Protein AF-A0A645I133-F1 (afdb_monomer)

pLDDT: mean 81.83, std 20.0, range [34.5, 98.31]

Foldseek 3Di:
DPPPDPVVLVVVVCCLVPVVLVVQLVVQLCCCCPVVVHDNVVSNVRSVVSVVVSVVVCVVCVVVSVVVSVVVPPDDD

Radius of gyration: 17.74 Å; Cα contacts (8 Å, |Δi|>4): 36; chains: 1; bounding box: 35×23×52 Å

Sequence (77 aa):
MTIEGKESTGYKAVLWAFVIPVFILVLILILATSVWKWGEVEAAIASILALAPYYLILYLLRHKMANSFKFTIKNFN

Solvent-accessible surface area (backbone atoms only — not comparable to full-atom values): 4423 Å² total; per-residue (Å²): 134,84,82,79,68,72,60,70,60,56,54,52,50,47,41,65,71,43,54,52,54,52,51,52,30,52,52,40,34,49,43,26,44,71,74,67,62,42,54,73,66,60,16,50,52,49,17,57,55,57,44,52,61,53,52,49,52,48,59,71,42,39,65,64,50,52,51,61,59,49,63,73,68,63,80,81,126

Organism: NCBI:txid1076179

Secondary structure (DSSP, 8-state):
------HHHHHHHHIIIIIHHHHHHHHHHHIIIIIS---HHHHHHHHHHTHHHHHHHHHHHHHHHHHHHHTT-----

InterPro domains:
  IPR059252 Positive regulator of sigma(E), RseC/MucC-like [PF04246] (3-73)

Structure (mmCIF, N/CA/C/O backbone):
data_AF-A0A645I133-F1
#
_entry.id   AF-A0A645I133-F1
#
loop_
_atom_site.group_PDB
_atom_site.id
_atom_site.type_symbol
_atom_site.label_atom_id
_atom_site.label_alt_id
_atom_site.label_comp_id
_atom_site.label_asym_id
_atom_site.label_entity_id
_atom_site.label_seq_id
_atom_site.pdbx_PDB_in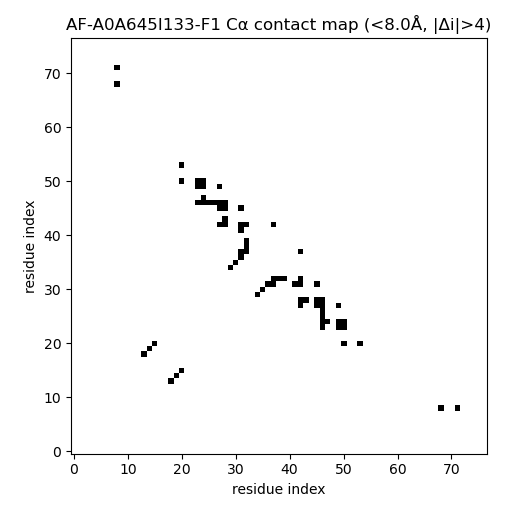s_code
_atom_site.Cartn_x
_atom_site.Cartn_y
_atom_site.Cartn_z
_atom_site.occupancy
_atom_site.B_iso_or_equiv
_atom_site.auth_seq_id
_atom_site.auth_comp_id
_atom_site.auth_asym_id
_atom_site.auth_atom_id
_atom_site.pdbx_PDB_model_num
ATOM 1 N N . MET A 1 1 ? -9.748 16.880 36.375 1.00 34.50 1 MET A N 1
ATOM 2 C CA . MET A 1 1 ? -10.247 15.820 35.475 1.00 34.50 1 MET A CA 1
ATOM 3 C C . MET A 1 1 ? -9.217 15.649 34.372 1.00 34.50 1 MET A C 1
ATOM 5 O O . MET A 1 1 ? -9.192 16.436 33.437 1.00 34.50 1 MET A O 1
ATOM 9 N N . THR A 1 2 ? -8.280 14.722 34.537 1.00 39.75 2 THR A N 1
ATOM 10 C CA . THR A 1 2 ? -7.356 14.343 33.465 1.00 39.75 2 THR A CA 1
ATOM 11 C C . THR A 1 2 ? -8.119 13.419 32.531 1.00 39.75 2 THR A C 1
ATOM 13 O O . THR A 1 2 ? -8.504 12.315 32.904 1.00 39.75 2 THR A O 1
ATOM 16 N N . ILE A 1 3 ? -8.429 13.918 31.337 1.00 50.47 3 ILE A N 1
ATOM 17 C CA . ILE A 1 3 ? -8.984 13.097 30.268 1.00 50.47 3 ILE A CA 1
ATOM 18 C C . ILE A 1 3 ? -7.819 12.239 29.778 1.00 50.47 3 ILE A C 1
ATOM 20 O O . ILE A 1 3 ? -7.035 12.666 28.936 1.00 50.47 3 ILE A O 1
ATOM 24 N N . GLU A 1 4 ? -7.662 11.047 30.347 1.00 51.81 4 GLU A N 1
ATOM 25 C CA . GLU A 1 4 ? -6.816 10.008 29.768 1.00 51.81 4 GLU A CA 1
ATOM 26 C C . GLU A 1 4 ? -7.520 9.509 28.504 1.00 51.81 4 GLU A C 1
ATOM 28 O O . GLU A 1 4 ? -8.268 8.528 28.501 1.00 51.81 4 GLU A O 1
ATOM 33 N N . GLY A 1 5 ? -7.351 10.252 27.410 1.00 52.34 5 GLY A N 1
ATOM 34 C CA . GLY A 1 5 ? -7.701 9.758 26.092 1.00 52.34 5 GLY A CA 1
ATOM 35 C C . GLY A 1 5 ? -6.964 8.439 25.897 1.00 52.34 5 GLY A C 1
ATOM 36 O O . GLY A 1 5 ? -5.744 8.388 26.013 1.00 52.34 5 GLY A O 1
ATOM 37 N N . LYS A 1 6 ? -7.690 7.348 25.638 1.00 55.00 6 LYS A N 1
ATOM 38 C CA . LYS A 1 6 ? -7.089 6.069 25.241 1.00 55.00 6 LYS A CA 1
ATOM 39 C C . LYS A 1 6 ? -6.382 6.242 23.887 1.00 55.00 6 LYS A C 1
ATOM 41 O O . LYS A 1 6 ? -6.921 5.889 22.838 1.00 55.00 6 LYS A O 1
ATOM 46 N N . GLU A 1 7 ? -5.160 6.761 23.932 1.00 55.81 7 GLU A N 1
ATOM 47 C CA . GLU A 1 7 ? -4.230 7.026 22.823 1.00 55.81 7 GLU A CA 1
ATOM 48 C C . GLU A 1 7 ? -4.120 5.849 21.835 1.00 55.81 7 GLU A C 1
ATOM 50 O O . GLU A 1 7 ? -3.990 6.033 20.623 1.00 55.81 7 GLU A O 1
ATOM 55 N N . SER A 1 8 ? -4.258 4.609 22.322 1.00 61.66 8 SER A N 1
ATOM 56 C CA . SER A 1 8 ? -4.033 3.402 21.515 1.00 61.66 8 SER A CA 1
ATOM 57 C C . SER A 1 8 ? -5.015 3.217 20.352 1.00 61.66 8 SER A C 1
ATOM 59 O O . SER A 1 8 ? -4.692 2.551 19.365 1.00 61.66 8 SER A O 1
ATOM 61 N N . THR A 1 9 ? -6.214 3.800 20.439 1.00 67.00 9 THR A N 1
ATOM 62 C CA . THR A 1 9 ? -7.244 3.649 19.400 1.00 67.00 9 THR A CA 1
ATOM 63 C C . THR A 1 9 ? -6.993 4.597 18.223 1.00 67.00 9 THR A C 1
ATOM 65 O O . THR A 1 9 ? -7.143 4.192 17.069 1.00 67.00 9 THR A O 1
ATOM 68 N N . GLY A 1 10 ? -6.516 5.816 18.498 1.00 72.19 10 GLY A N 1
ATOM 69 C CA . GLY A 1 10 ? -6.102 6.776 17.471 1.00 72.19 10 GLY A CA 1
ATOM 70 C C . GLY A 1 10 ? -4.846 6.320 16.730 1.00 72.19 10 GLY A C 1
ATOM 71 O O . GLY A 1 10 ? -4.829 6.311 15.502 1.00 72.19 10 GLY A O 1
ATOM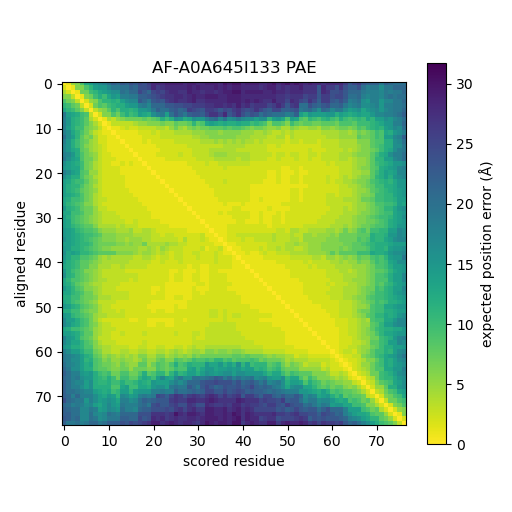 72 N N . TYR A 1 11 ? -3.839 5.826 17.457 1.00 80.44 11 TYR A N 1
ATOM 73 C CA . TYR A 1 11 ? -2.595 5.341 16.849 1.00 80.44 11 TYR A CA 1
ATOM 74 C C . TYR A 1 11 ? -2.832 4.189 15.862 1.00 80.44 11 TYR A C 1
ATOM 76 O O . TYR A 1 11 ? -2.304 4.179 14.751 1.00 80.44 11 TYR A O 1
ATOM 84 N N . LYS A 1 12 ? -3.714 3.245 16.220 1.00 81.12 12 LYS A N 1
ATOM 85 C CA . LYS A 1 12 ? -4.150 2.183 15.306 1.00 81.12 12 LYS A CA 1
ATOM 86 C C . LYS A 1 12 ? -4.841 2.732 14.059 1.00 81.12 12 LYS A C 1
ATOM 88 O O . LYS A 1 12 ? -4.565 2.244 12.968 1.00 81.12 12 LYS A O 1
ATOM 93 N N . ALA A 1 13 ? -5.722 3.723 14.196 1.00 83.75 13 ALA A N 1
ATOM 94 C CA . ALA A 1 13 ? -6.385 4.337 13.047 1.00 83.75 13 ALA A CA 1
ATOM 95 C C . ALA A 1 13 ? -5.373 4.991 12.093 1.00 83.75 13 ALA A C 1
ATOM 97 O O . ALA A 1 13 ? -5.456 4.788 10.885 1.00 83.75 13 ALA A O 1
ATOM 98 N N . VAL A 1 14 ? -4.378 5.698 12.638 1.00 89.00 14 VAL A N 1
ATOM 99 C CA . VAL A 1 14 ? -3.297 6.326 11.864 1.00 89.00 14 VAL A CA 1
ATOM 100 C C . VAL A 1 14 ? -2.455 5.279 11.128 1.00 89.00 14 VAL A C 1
ATOM 102 O O . VAL A 1 14 ? -2.174 5.450 9.942 1.00 89.00 14 VAL A O 1
ATOM 105 N N . LEU A 1 15 ? -2.109 4.164 11.782 1.00 90.31 15 LEU A N 1
ATOM 106 C CA . LEU A 1 15 ? -1.387 3.059 11.140 1.00 90.31 15 LEU A CA 1
ATOM 107 C C . LEU A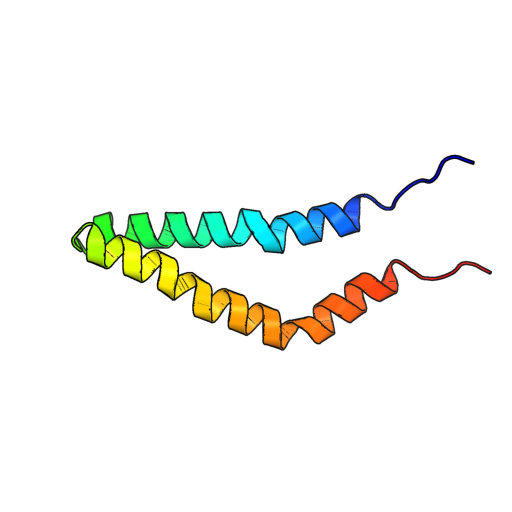 1 15 ? -2.133 2.523 9.907 1.00 90.31 15 LEU A C 1
ATOM 109 O O . LEU A 1 15 ? -1.537 2.406 8.836 1.00 90.31 15 LEU A O 1
ATOM 113 N N . TRP A 1 16 ? -3.434 2.242 10.036 1.00 90.56 16 TRP A N 1
ATOM 114 C CA . TRP A 1 16 ? -4.259 1.745 8.926 1.00 90.56 16 TRP A CA 1
ATOM 115 C C . TRP A 1 16 ? -4.505 2.801 7.837 1.00 90.56 16 TRP A C 1
ATOM 117 O O . TRP A 1 16 ? -4.575 2.461 6.658 1.00 90.56 16 TRP A O 1
ATOM 127 N N . ALA A 1 17 ? -4.645 4.077 8.199 1.00 89.75 17 ALA A N 1
ATOM 128 C CA . ALA A 1 17 ? -4.968 5.137 7.246 1.00 89.75 17 ALA A CA 1
ATOM 129 C C . ALA A 1 17 ? -3.753 5.664 6.467 1.00 89.75 17 ALA A C 1
ATOM 131 O O . ALA A 1 17 ? -3.931 6.126 5.343 1.00 89.75 17 ALA A O 1
ATOM 132 N N . PHE A 1 18 ? -2.544 5.592 7.039 1.00 91.75 18 PHE A N 1
ATOM 133 C CA . PHE A 1 18 ? -1.353 6.233 6.470 1.00 91.75 18 PHE A CA 1
ATOM 134 C C . PHE A 1 18 ? -0.168 5.284 6.311 1.00 91.75 18 PHE A C 1
ATOM 136 O O . PHE A 1 18 ? 0.338 5.122 5.204 1.00 91.75 18 PHE A O 1
ATOM 143 N N . VAL A 1 19 ? 0.265 4.626 7.390 1.00 95.50 19 VAL A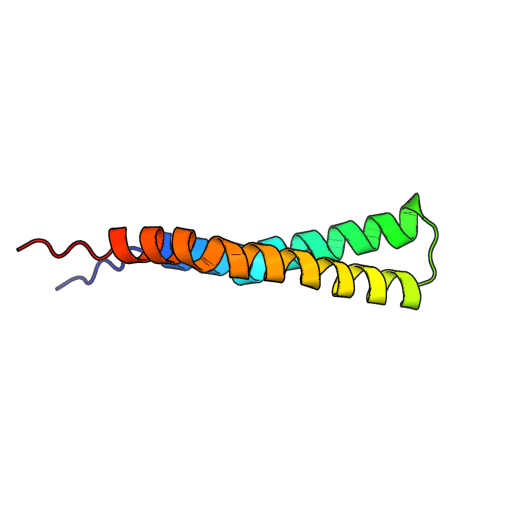 N 1
ATOM 144 C CA . VAL A 1 19 ? 1.523 3.859 7.377 1.00 95.50 19 VAL A CA 1
ATOM 145 C C . VAL A 1 19 ? 1.430 2.646 6.454 1.00 95.50 19 VAL A C 1
ATOM 147 O O . VAL A 1 19 ? 2.306 2.448 5.614 1.00 95.50 19 VAL A O 1
ATOM 150 N N . ILE A 1 20 ? 0.353 1.863 6.562 1.00 95.00 20 ILE A N 1
ATOM 151 C CA . ILE A 1 20 ? 0.151 0.683 5.712 1.00 95.00 20 ILE A CA 1
ATOM 152 C C . ILE A 1 20 ? 0.003 1.071 4.222 1.00 95.00 20 ILE A C 1
ATOM 154 O O . ILE A 1 20 ? 0.723 0.492 3.408 1.00 95.00 20 ILE A O 1
ATOM 158 N N . PRO A 1 21 ? -0.836 2.057 3.829 1.00 96.50 21 PRO A N 1
ATOM 159 C CA . PRO A 1 21 ? -0.908 2.525 2.440 1.00 96.50 21 PRO A CA 1
ATOM 160 C C . PRO A 1 21 ? 0.430 2.978 1.861 1.00 96.50 21 PRO A C 1
ATOM 162 O O . PRO A 1 21 ? 0.787 2.568 0.760 1.00 96.50 21 PRO A O 1
ATOM 165 N N . VAL A 1 22 ? 1.188 3.794 2.601 1.00 97.75 22 VAL A N 1
ATOM 166 C CA . VAL A 1 22 ? 2.495 4.286 2.142 1.00 97.75 22 VAL A CA 1
ATOM 167 C C . VAL A 1 22 ? 3.461 3.123 1.941 1.00 97.75 22 VAL A C 1
ATOM 169 O O . VAL A 1 22 ? 4.154 3.069 0.928 1.00 97.75 22 VAL A O 1
ATOM 172 N N . PHE A 1 23 ? 3.466 2.155 2.859 1.00 98.00 23 PHE A N 1
ATOM 173 C CA . PHE A 1 23 ? 4.298 0.964 2.731 1.00 98.00 23 PHE A CA 1
ATOM 174 C C . PHE A 1 23 ? 3.939 0.133 1.490 1.00 98.00 23 PHE A C 1
ATOM 176 O O . PHE A 1 23 ? 4.834 -0.266 0.747 1.00 98.00 23 PHE A O 1
ATOM 183 N N . ILE A 1 24 ? 2.645 -0.085 1.225 1.00 97.81 24 ILE A N 1
ATOM 184 C CA . ILE A 1 24 ? 2.172 -0.791 0.021 1.00 97.81 24 ILE A CA 1
ATOM 185 C C . ILE A 1 24 ? 2.611 -0.051 -1.243 1.00 97.81 24 ILE A C 1
ATOM 187 O O . ILE A 1 24 ? 3.145 -0.676 -2.158 1.00 97.81 24 ILE A O 1
ATOM 191 N N . LEU A 1 25 ? 2.422 1.270 -1.284 1.00 98.06 25 LEU A N 1
ATOM 192 C CA . LEU A 1 25 ? 2.791 2.096 -2.430 1.00 98.06 25 LEU A CA 1
ATOM 193 C C . LEU A 1 25 ? 4.287 1.964 -2.738 1.00 98.06 25 LEU A C 1
ATOM 195 O O . LEU A 1 25 ? 4.652 1.631 -3.864 1.00 98.06 25 LEU A O 1
ATOM 199 N N . VAL A 1 26 ? 5.148 2.152 -1.732 1.00 98.00 26 VAL A N 1
ATOM 200 C CA . VAL A 1 26 ? 6.608 2.051 -1.891 1.00 98.00 26 VAL A CA 1
ATOM 201 C C . VAL A 1 26 ? 7.022 0.642 -2.307 1.00 98.00 26 VAL A C 1
ATOM 203 O O . VAL A 1 26 ? 7.835 0.488 -3.217 1.00 98.00 26 VAL A O 1
ATOM 206 N N . LEU A 1 27 ? 6.446 -0.392 -1.691 1.00 98.19 27 LEU A N 1
ATOM 207 C CA . LEU A 1 27 ? 6.765 -1.779 -2.016 1.00 98.19 27 LEU A CA 1
ATOM 208 C C . LEU A 1 27 ? 6.433 -2.104 -3.476 1.00 98.19 27 LEU A C 1
ATOM 210 O O . LEU A 1 27 ? 7.272 -2.657 -4.184 1.00 98.19 27 LEU A O 1
ATOM 214 N N . ILE A 1 28 ? 5.239 -1.737 -3.947 1.00 98.06 28 ILE A N 1
ATOM 215 C CA . ILE A 1 28 ? 4.838 -1.988 -5.335 1.00 98.06 28 ILE A CA 1
ATOM 216 C C . ILE A 1 28 ? 5.687 -1.175 -6.304 1.00 98.06 28 ILE A C 1
ATOM 218 O O . ILE A 1 28 ? 6.081 -1.709 -7.335 1.00 98.06 28 ILE A O 1
ATOM 222 N N . LEU A 1 29 ? 6.034 0.068 -5.967 1.00 98.00 29 LEU A N 1
ATOM 223 C CA . LEU A 1 29 ? 6.911 0.885 -6.799 1.00 98.00 29 LEU A CA 1
ATOM 224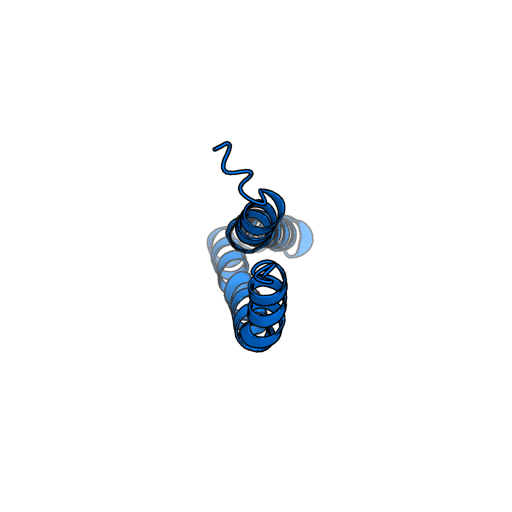 C C . LEU A 1 29 ? 8.299 0.243 -6.955 1.00 98.00 29 LEU A C 1
ATOM 226 O O . LEU A 1 29 ? 8.811 0.139 -8.070 1.00 98.00 29 LEU A O 1
ATOM 230 N N . ILE A 1 30 ? 8.887 -0.252 -5.859 1.00 97.81 30 ILE A N 1
ATOM 231 C CA . ILE A 1 30 ? 10.177 -0.956 -5.885 1.00 97.81 30 ILE A CA 1
ATOM 232 C C . ILE A 1 30 ? 10.073 -2.242 -6.709 1.00 97.81 30 ILE A C 1
ATOM 234 O O . ILE A 1 30 ? 10.933 -2.499 -7.547 1.00 97.81 30 ILE A O 1
ATOM 238 N N . LEU A 1 31 ? 9.023 -3.044 -6.515 1.00 97.88 31 LEU A N 1
ATOM 239 C CA . LEU A 1 31 ? 8.842 -4.293 -7.260 1.00 97.88 31 LEU A CA 1
ATOM 240 C C . LEU A 1 31 ? 8.617 -4.036 -8.758 1.00 97.88 31 LEU A C 1
ATOM 242 O O . LEU A 1 31 ? 9.268 -4.667 -9.590 1.00 97.88 31 LEU A O 1
ATOM 246 N N . ALA A 1 32 ? 7.757 -3.078 -9.109 1.00 97.56 32 ALA A N 1
ATOM 247 C CA . ALA A 1 32 ? 7.472 -2.682 -10.488 1.00 97.56 32 ALA A CA 1
ATOM 248 C C . ALA A 1 32 ? 8.727 -2.210 -11.224 1.00 97.56 32 ALA A C 1
ATOM 250 O O . ALA A 1 32 ? 9.001 -2.672 -12.330 1.00 97.56 32 ALA A O 1
ATOM 251 N N . THR A 1 33 ? 9.532 -1.361 -10.591 1.00 96.44 33 THR A N 1
ATOM 252 C CA . THR A 1 33 ? 10.746 -0.812 -11.213 1.00 96.44 33 THR A CA 1
ATOM 253 C C . THR A 1 33 ? 11.919 -1.794 -11.204 1.00 96.44 33 THR A C 1
ATOM 255 O O . THR A 1 33 ? 12.617 -1.943 -12.206 1.00 96.44 33 THR A O 1
ATOM 258 N N . SER A 1 34 ? 12.147 -2.499 -10.094 1.00 95.56 34 SER A N 1
ATOM 259 C CA . SER A 1 34 ? 13.361 -3.305 -9.904 1.00 95.56 34 SER A CA 1
ATOM 260 C C . SER A 1 34 ? 13.213 -4.732 -10.417 1.00 95.56 34 SER A C 1
ATOM 262 O O . SER A 1 34 ? 14.133 -5.251 -11.052 1.00 95.56 34 SER A O 1
ATOM 264 N N . VAL A 1 35 ? 12.069 -5.367 -10.147 1.00 95.81 35 VAL A N 1
ATOM 265 C CA . VAL A 1 35 ? 11.818 -6.772 -10.500 1.00 95.81 35 VAL A CA 1
ATOM 266 C C . VAL A 1 35 ? 11.178 -6.864 -11.878 1.00 95.81 35 VAL A C 1
ATOM 268 O O . VAL A 1 35 ? 11.673 -7.588 -12.736 1.00 95.81 35 VAL A O 1
ATOM 271 N N . TRP A 1 36 ? 10.106 -6.103 -12.108 1.00 95.19 36 TRP A N 1
ATOM 272 C CA . TRP A 1 36 ? 9.362 -6.151 -13.368 1.00 95.19 36 TRP A CA 1
ATOM 273 C C . TRP A 1 36 ? 9.906 -5.223 -14.457 1.00 95.19 36 TRP A C 1
ATOM 275 O O . TRP A 1 36 ? 9.500 -5.367 -15.609 1.00 95.19 36 TRP A O 1
ATOM 285 N N . LYS A 1 37 ? 10.850 -4.326 -14.129 1.00 95.44 37 LYS A N 1
ATOM 286 C CA . LYS A 1 37 ? 11.485 -3.392 -15.079 1.00 95.44 37 LYS A CA 1
ATOM 287 C C . LYS A 1 37 ? 10.464 -2.530 -15.840 1.00 95.44 37 LYS A C 1
ATOM 289 O O . LYS A 1 37 ? 10.681 -2.192 -17.001 1.00 95.44 37 LYS A O 1
ATOM 294 N N . TRP A 1 38 ? 9.339 -2.208 -15.204 1.00 96.06 38 TRP A N 1
ATOM 295 C CA . TRP A 1 38 ? 8.320 -1.336 -15.785 1.00 96.06 38 TRP A CA 1
ATOM 296 C C . TRP A 1 38 ? 8.822 0.102 -15.881 1.00 96.06 38 TRP A C 1
ATOM 298 O O . TRP A 1 38 ? 9.680 0.524 -15.101 1.00 96.06 38 TRP A O 1
ATOM 308 N N . GLY A 1 39 ? 8.270 0.847 -16.840 1.00 96.25 39 GLY A N 1
ATOM 309 C CA . GLY A 1 39 ? 8.495 2.281 -16.945 1.00 96.25 39 GLY A CA 1
ATOM 310 C C . GLY A 1 39 ? 7.932 3.031 -15.737 1.00 96.25 39 GLY A C 1
ATOM 311 O O . GLY A 1 39 ? 7.141 2.504 -14.948 1.00 96.25 39 GLY A O 1
ATOM 312 N N . GLU A 1 40 ? 8.375 4.274 -15.568 1.00 94.75 40 GLU A N 1
ATOM 313 C CA . GLU A 1 40 ? 8.029 5.097 -14.404 1.00 94.75 40 GLU A CA 1
ATOM 314 C C . GLU A 1 40 ? 6.516 5.304 -14.273 1.00 94.75 40 GLU A C 1
ATOM 316 O O . GLU A 1 40 ? 5.964 5.216 -13.175 1.00 94.75 40 GLU A O 1
ATOM 321 N N . VAL A 1 41 ? 5.834 5.527 -15.400 1.00 97.25 41 VAL A N 1
ATOM 322 C CA . VAL A 1 41 ? 4.389 5.775 -15.441 1.00 97.25 41 VAL A CA 1
ATOM 323 C C . VAL A 1 41 ? 3.619 4.505 -15.097 1.00 97.25 41 VAL A C 1
ATOM 325 O O . VAL A 1 41 ? 2.709 4.536 -14.268 1.00 97.25 41 VAL A O 1
ATOM 328 N N . GLU A 1 42 ? 3.998 3.372 -15.681 1.00 97.12 42 GLU A N 1
ATOM 329 C CA . GLU A 1 42 ? 3.371 2.078 -15.432 1.00 97.12 42 GLU A CA 1
ATOM 330 C C . GLU A 1 42 ? 3.559 1.652 -13.975 1.00 97.12 42 GLU A C 1
ATOM 332 O O . GLU A 1 42 ? 2.600 1.232 -13.329 1.00 97.12 42 GLU A O 1
ATOM 337 N N . ALA A 1 43 ? 4.764 1.821 -13.424 1.00 97.69 43 ALA A N 1
ATOM 338 C CA . ALA A 1 43 ? 5.057 1.538 -12.024 1.00 97.69 43 ALA A CA 1
ATOM 339 C C . ALA A 1 43 ? 4.270 2.453 -11.070 1.00 97.69 43 ALA A C 1
ATOM 341 O O . ALA A 1 43 ? 3.714 1.975 -10.074 1.00 97.69 43 ALA A O 1
ATOM 342 N N . ALA A 1 44 ? 4.165 3.748 -11.385 1.00 97.06 44 ALA A N 1
ATOM 343 C CA . ALA A 1 44 ? 3.373 4.695 -10.606 1.00 97.06 44 ALA A CA 1
ATOM 344 C C . ALA A 1 44 ? 1.890 4.298 -10.593 1.00 97.06 44 ALA A C 1
ATOM 346 O O . ALA A 1 44 ? 1.302 4.155 -9.517 1.00 97.06 44 ALA A O 1
ATOM 347 N N . ILE A 1 45 ? 1.304 4.032 -11.765 1.00 98.31 45 ILE A N 1
ATOM 348 C CA . ILE A 1 45 ? -0.093 3.596 -11.895 1.00 98.31 45 ILE A CA 1
ATOM 349 C C . ILE A 1 45 ? -0.320 2.285 -11.136 1.00 98.31 45 ILE A C 1
ATOM 351 O O . ILE A 1 45 ? -1.297 2.174 -10.397 1.00 98.31 45 ILE A O 1
ATOM 355 N N . ALA A 1 46 ? 0.592 1.318 -11.252 1.00 97.75 46 ALA A N 1
ATOM 356 C CA . ALA A 1 46 ? 0.503 0.043 -10.545 1.00 97.75 46 ALA A CA 1
ATOM 357 C C . ALA A 1 46 ? 0.480 0.221 -9.023 1.00 97.75 46 ALA A C 1
ATOM 359 O O . ALA A 1 46 ? -0.343 -0.390 -8.340 1.00 97.75 46 ALA A O 1
ATOM 360 N N . SER A 1 47 ? 1.350 1.085 -8.492 1.00 97.56 47 SER A N 1
ATOM 361 C CA . SER A 1 47 ? 1.426 1.354 -7.053 1.00 97.56 47 SER A CA 1
ATOM 362 C C . SER A 1 47 ? 0.151 2.001 -6.509 1.00 97.56 47 SER A C 1
ATOM 364 O O . SER A 1 47 ? -0.307 1.643 -5.425 1.00 97.56 47 SER A O 1
ATOM 366 N N . ILE A 1 48 ? -0.479 2.882 -7.291 1.00 97.69 48 ILE A N 1
ATOM 367 C CA . ILE A 1 48 ? -1.753 3.517 -6.938 1.00 97.69 48 ILE A CA 1
ATOM 368 C C . ILE A 1 48 ? -2.897 2.503 -7.039 1.00 97.69 48 ILE A C 1
ATOM 370 O O . ILE A 1 48 ? -3.711 2.396 -6.121 1.00 97.69 48 ILE A O 1
ATOM 374 N N . LEU A 1 49 ? -2.949 1.717 -8.118 1.00 98.06 49 LEU A N 1
ATOM 375 C CA . LEU A 1 49 ? -3.968 0.683 -8.306 1.00 98.06 49 LEU A CA 1
ATOM 376 C C . LEU A 1 49 ? -3.912 -0.384 -7.214 1.00 98.06 49 LEU A C 1
ATOM 378 O O . LEU A 1 49 ? -4.963 -0.867 -6.806 1.00 98.06 49 LEU A O 1
ATOM 382 N N . ALA A 1 50 ? -2.730 -0.707 -6.687 1.00 97.31 50 ALA A N 1
ATOM 383 C CA . ALA A 1 50 ? -2.569 -1.634 -5.569 1.00 97.31 50 ALA A CA 1
ATOM 384 C C . ALA A 1 50 ? -3.213 -1.140 -4.258 1.00 97.31 50 ALA A C 1
ATOM 386 O O . ALA A 1 50 ? -3.531 -1.953 -3.386 1.00 97.31 50 ALA A O 1
ATOM 387 N N . LEU A 1 51 ? -3.484 0.162 -4.118 1.00 96.81 51 LEU A N 1
ATOM 388 C CA . LEU A 1 51 ? -4.242 0.689 -2.981 1.00 96.81 51 LEU A CA 1
ATOM 389 C C . LEU A 1 51 ? -5.742 0.396 -3.090 1.00 96.81 51 LEU A C 1
ATOM 391 O O . LEU A 1 51 ? -6.407 0.254 -2.065 1.00 96.81 51 LEU A O 1
ATOM 395 N N . ALA A 1 52 ? -6.291 0.261 -4.299 1.00 97.12 52 ALA A N 1
ATOM 396 C CA . ALA A 1 52 ? -7.705 -0.056 -4.487 1.00 97.12 52 ALA A CA 1
ATOM 397 C C . ALA A 1 52 ? -8.124 -1.377 -3.804 1.00 97.12 52 ALA A C 1
ATOM 399 O O . ALA A 1 52 ? -9.064 -1.342 -3.002 1.00 97.12 52 ALA A O 1
ATOM 400 N N . PRO A 1 53 ? -7.444 -2.528 -4.014 1.00 96.12 53 PRO A N 1
ATOM 401 C CA . PRO A 1 53 ? -7.778 -3.753 -3.296 1.00 96.12 53 PRO A CA 1
ATOM 402 C C . PRO A 1 53 ? -7.527 -3.626 -1.788 1.00 96.12 53 PRO A C 1
ATOM 404 O O . PRO A 1 53 ? -8.299 -4.175 -1.004 1.00 96.12 53 PRO A O 1
ATOM 407 N N . TYR A 1 54 ? -6.520 -2.861 -1.355 1.00 96.06 54 TYR A N 1
ATOM 408 C CA . TYR A 1 54 ? -6.295 -2.592 0.068 1.00 96.06 54 TYR A CA 1
ATOM 409 C C . TYR A 1 54 ? -7.497 -1.887 0.720 1.00 96.06 54 TYR A C 1
ATOM 411 O O . TYR A 1 54 ? -8.027 -2.357 1.732 1.00 96.06 54 TYR A O 1
ATOM 419 N N . TYR A 1 55 ? -7.981 -0.798 0.118 1.00 94.50 55 TYR A N 1
ATOM 420 C CA . TYR A 1 55 ? -9.143 -0.074 0.632 1.00 94.50 55 TYR A CA 1
ATOM 421 C C . TYR A 1 55 ? -10.439 -0.873 0.494 1.00 94.50 55 TYR A C 1
ATOM 423 O O . TYR A 1 55 ? -11.311 -0.763 1.356 1.00 94.50 55 TYR A O 1
ATOM 431 N N . LEU A 1 56 ? -10.556 -1.730 -0.523 1.00 95.31 56 LEU A N 1
ATOM 432 C CA . LEU A 1 56 ? -11.677 -2.658 -0.642 1.00 95.31 56 LEU A CA 1
ATOM 433 C C . LEU A 1 56 ? -11.704 -3.651 0.529 1.00 95.31 56 LEU A C 1
ATOM 435 O O . LEU A 1 56 ? -12.747 -3.831 1.156 1.00 95.31 56 LEU A O 1
ATOM 439 N N . ILE A 1 57 ? -10.560 -4.246 0.883 1.00 94.00 57 ILE A N 1
ATOM 440 C CA . ILE A 1 57 ? -10.445 -5.149 2.038 1.00 94.00 57 ILE A CA 1
ATOM 441 C C . ILE A 1 57 ? -10.784 -4.407 3.336 1.00 94.00 57 ILE A C 1
ATOM 443 O O . ILE A 1 57 ? -11.566 -4.915 4.142 1.00 94.00 57 ILE A O 1
ATOM 447 N N . LEU A 1 58 ? -10.266 -3.190 3.530 1.00 91.81 58 LEU A N 1
ATOM 448 C CA . LEU A 1 58 ? -10.632 -2.343 4.671 1.00 91.81 58 LEU A CA 1
ATOM 449 C C . LEU A 1 58 ? -12.137 -2.076 4.721 1.00 91.81 58 LEU A C 1
ATOM 451 O O . LEU A 1 58 ? -12.732 -2.145 5.794 1.00 91.81 58 LEU A O 1
ATOM 455 N N . TYR A 1 59 ? -12.764 -1.789 3.581 1.00 91.38 59 TYR A N 1
ATOM 456 C CA . TYR A 1 59 ? -14.197 -1.531 3.500 1.00 91.38 59 TYR A CA 1
AT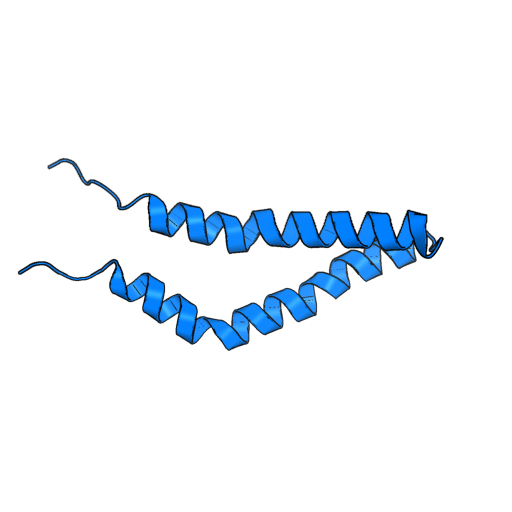OM 457 C C . TYR A 1 59 ? -15.025 -2.761 3.889 1.00 91.38 59 TYR A C 1
ATOM 459 O O . TYR A 1 59 ? -15.982 -2.635 4.655 1.00 91.38 59 TYR A O 1
ATOM 467 N N . LEU A 1 60 ? -14.631 -3.954 3.435 1.00 92.50 60 LEU A N 1
ATOM 468 C CA . LEU A 1 60 ? -15.276 -5.215 3.818 1.00 92.50 60 LEU A CA 1
ATOM 469 C C . LEU A 1 60 ? -15.078 -5.520 5.310 1.00 92.50 60 LEU A C 1
ATOM 471 O O . LEU A 1 60 ? -16.013 -5.912 6.008 1.00 92.50 60 LEU A O 1
ATOM 475 N N . LEU A 1 61 ? -13.876 -5.274 5.836 1.00 89.56 61 LEU A N 1
ATOM 476 C CA . LEU A 1 61 ? -13.539 -5.479 7.246 1.00 89.56 61 LEU A CA 1
ATOM 477 C C . LEU A 1 61 ? -13.995 -4.329 8.15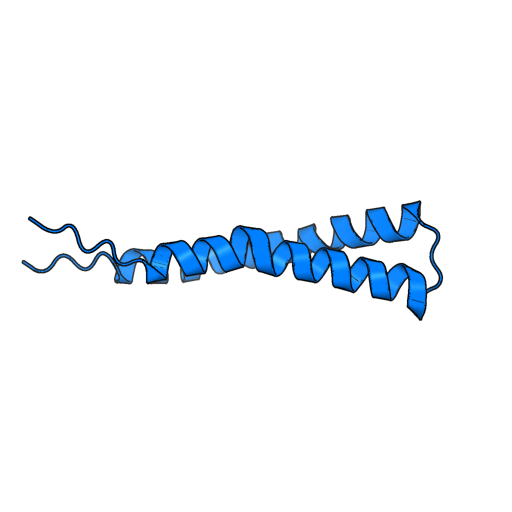4 1.00 89.56 61 LEU A C 1
ATOM 479 O O . LEU A 1 61 ? -13.856 -4.431 9.378 1.00 89.56 61 LEU A O 1
ATOM 483 N N . ARG A 1 62 ? -14.584 -3.259 7.599 1.00 83.50 62 ARG A N 1
ATOM 484 C CA . ARG A 1 62 ? -14.963 -2.053 8.350 1.00 83.50 62 ARG A CA 1
ATOM 485 C C . ARG A 1 62 ? -15.875 -2.367 9.520 1.00 83.50 62 ARG A C 1
ATOM 487 O O . ARG A 1 62 ? -15.751 -1.744 10.564 1.00 83.50 62 ARG A O 1
ATOM 494 N N . HIS A 1 63 ? -16.758 -3.352 9.370 1.00 77.31 63 HIS A N 1
ATOM 495 C CA . HIS A 1 63 ? -17.678 -3.757 10.428 1.00 77.31 63 HIS A CA 1
ATOM 496 C C . HIS A 1 63 ? -16.937 -4.397 11.615 1.00 77.31 63 HIS A C 1
ATOM 498 O O . HIS A 1 63 ? -17.216 -4.092 12.774 1.00 77.31 63 HIS A O 1
ATOM 504 N N . LYS A 1 64 ? -15.923 -5.226 11.333 1.00 75.25 64 LYS A N 1
ATOM 505 C CA . LYS A 1 64 ? -15.068 -5.845 12.356 1.00 75.25 64 LYS A CA 1
ATOM 506 C C . LYS A 1 64 ? -14.196 -4.800 13.055 1.00 75.25 64 LYS A C 1
ATOM 508 O O . LYS A 1 64 ? -14.065 -4.830 14.277 1.00 75.25 64 LYS A O 1
ATOM 513 N N . MET A 1 65 ? -13.652 -3.850 12.294 1.00 74.31 65 MET A N 1
ATOM 514 C CA . MET A 1 65 ? -12.888 -2.733 12.850 1.00 74.31 65 MET A CA 1
ATOM 515 C C . MET A 1 65 ? -13.778 -1.837 13.713 1.00 74.31 65 MET A C 1
ATOM 517 O O . MET A 1 65 ? -13.439 -1.592 14.865 1.00 74.31 65 MET A O 1
ATOM 521 N N . ALA A 1 66 ? -14.953 -1.434 13.224 1.00 67.94 66 ALA A N 1
ATOM 522 C CA . ALA A 1 66 ? -15.903 -0.599 13.958 1.00 67.94 66 ALA A CA 1
ATOM 523 C C . ALA A 1 66 ? -16.323 -1.224 15.298 1.00 67.94 66 ALA A C 1
ATOM 525 O O . ALA A 1 66 ? -16.426 -0.511 16.294 1.00 67.94 66 ALA A O 1
ATOM 526 N N . ASN A 1 67 ? -16.486 -2.550 15.365 1.00 60.34 67 ASN A N 1
ATOM 527 C CA . ASN A 1 67 ? -16.741 -3.240 16.632 1.00 60.34 67 ASN A CA 1
ATOM 528 C C . ASN A 1 67 ? -15.538 -3.209 17.589 1.00 60.34 67 ASN A C 1
ATOM 530 O O . ASN A 1 67 ? -15.736 -3.052 18.791 1.00 60.34 67 ASN A O 1
ATOM 534 N N . SER A 1 68 ? -14.301 -3.282 17.082 1.00 59.12 68 SER A N 1
ATOM 535 C CA . SER A 1 68 ? -13.093 -3.093 17.900 1.00 59.12 68 SER A CA 1
ATOM 536 C C . SER A 1 68 ? -12.928 -1.649 18.391 1.00 59.12 68 SER A C 1
ATOM 538 O O . SER A 1 68 ? -12.405 -1.452 19.484 1.00 59.12 68 SER A O 1
ATOM 540 N N . PHE A 1 69 ? -13.373 -0.652 17.618 1.00 56.94 69 PHE A N 1
ATOM 541 C CA . PHE A 1 69 ? -13.386 0.757 18.032 1.00 56.94 69 PHE A CA 1
ATOM 542 C C . PHE A 1 69 ? -14.472 1.023 19.089 1.00 56.94 69 PHE A C 1
ATOM 544 O O . PHE A 1 69 ? -14.209 1.700 20.082 1.00 56.94 69 PHE A O 1
ATOM 551 N N . LYS A 1 70 ? -15.668 0.433 18.934 1.00 51.22 70 LYS A N 1
ATOM 552 C CA . LYS A 1 70 ? -16.762 0.540 19.917 1.00 51.22 70 LYS A CA 1
ATOM 553 C C . LYS A 1 70 ? -16.438 -0.137 21.250 1.00 51.22 70 LYS A C 1
ATOM 555 O O . LYS A 1 70 ? -16.828 0.387 22.287 1.00 51.22 70 LYS A O 1
ATOM 560 N N . PHE A 1 71 ? -15.689 -1.244 21.253 1.00 47.81 71 PHE A N 1
ATOM 561 C CA . PHE A 1 71 ? -15.326 -1.957 22.489 1.00 47.81 71 PHE A CA 1
ATOM 562 C C . PHE A 1 71 ? -14.448 -1.138 23.446 1.00 47.81 71 PHE A C 1
ATOM 564 O O . PHE A 1 71 ? -14.428 -1.394 24.649 1.00 47.81 71 PHE A O 1
ATOM 571 N N . THR A 1 72 ? -13.742 -0.130 22.933 1.00 49.88 72 THR A N 1
ATOM 572 C CA . THR A 1 72 ? -12.961 0.784 23.766 1.00 49.88 72 THR A CA 1
ATOM 573 C C . THR A 1 72 ? -13.843 1.798 24.504 1.00 49.88 72 THR A C 1
ATOM 575 O O . THR A 1 72 ? -13.484 2.199 25.616 1.00 49.88 72 THR A O 1
ATOM 578 N N . ILE A 1 73 ? -15.008 2.141 23.938 1.00 50.91 73 ILE A N 1
ATOM 579 C CA . ILE A 1 73 ? -16.057 2.973 24.548 1.00 50.91 73 ILE A CA 1
ATOM 580 C C . ILE A 1 73 ? -16.991 2.067 25.364 1.00 50.91 73 ILE A C 1
ATOM 582 O O . ILE A 1 73 ? -18.204 2.026 25.170 1.00 50.91 73 ILE A O 1
ATOM 586 N N . LYS A 1 74 ? -16.428 1.268 26.272 1.00 43.97 74 LYS A N 1
ATOM 587 C CA . LYS A 1 74 ? -17.240 0.623 27.301 1.00 43.97 74 LYS A CA 1
ATOM 588 C C . LYS A 1 74 ? -17.383 1.633 28.434 1.00 43.97 74 LYS A C 1
ATOM 590 O O . LYS A 1 74 ? -16.435 1.847 29.184 1.00 43.97 74 LYS A O 1
ATOM 595 N N . ASN A 1 75 ? -18.545 2.288 28.477 1.00 45.38 75 ASN A N 1
ATOM 596 C CA . ASN A 1 75 ? -19.018 3.059 29.624 1.00 45.38 75 ASN A CA 1
ATOM 597 C C . ASN A 1 75 ? -18.859 2.191 30.880 1.00 45.38 75 ASN A C 1
ATOM 599 O O . ASN A 1 75 ? -19.489 1.137 30.982 1.00 45.38 75 ASN A O 1
ATOM 603 N N . PHE A 1 76 ? -17.990 2.617 31.792 1.00 43.44 76 PHE A N 1
ATOM 604 C CA . PHE A 1 76 ? -18.099 2.241 33.194 1.00 43.44 76 PHE A CA 1
ATOM 605 C C . PHE A 1 76 ? -19.233 3.102 33.760 1.00 43.44 76 PHE A C 1
ATOM 607 O O . PHE A 1 76 ? -19.095 4.322 33.808 1.00 43.44 76 PHE A O 1
A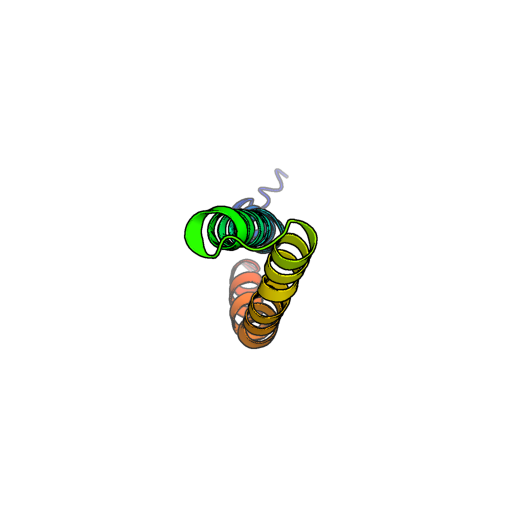TOM 614 N N . ASN A 1 77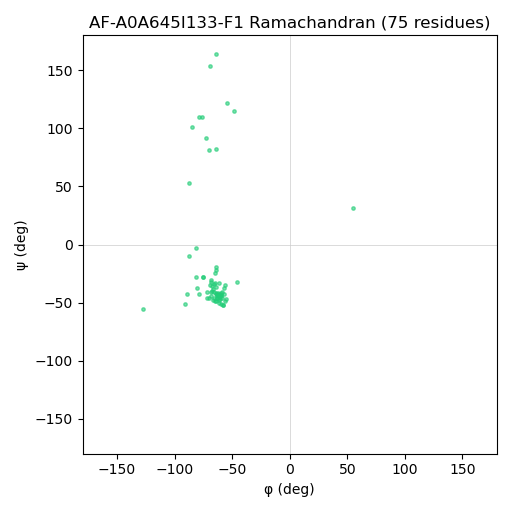 ? -20.363 2.466 34.078 1.00 35.41 77 ASN A N 1
ATOM 615 C CA . ASN A 1 77 ? -21.270 2.979 35.107 1.00 35.41 77 ASN A CA 1
ATOM 616 C C . ASN A 1 77 ? -20.666 2.640 36.468 1.00 35.41 77 ASN A C 1
ATOM 618 O O . ASN A 1 77 ? -20.116 1.516 36.573 1.00 35.41 77 ASN A O 1
#

Mean predicted aligned error: 8.49 Å